Protein AF-A0A967H108-F1 (afdb_monomer_lite)

Radius of gyration: 20.12 Å; chains: 1; bounding box: 36×24×54 Å

Foldseek 3Di:
DVVVCVVVVVVVVVVVVLVVDDPPDDDDDDDPDDDPVVVVVCVVNDDPDDDDDDDDDDDPPPPDDDDDDDDDPVCPPVD

Structure (mmCIF, N/CA/C/O backbone):
data_AF-A0A967H108-F1
#
_entry.id   AF-A0A967H108-F1
#
loop_
_atom_site.group_PDB
_atom_site.id
_atom_site.type_symbol
_atom_site.label_atom_id
_atom_site.label_alt_id
_atom_site.label_comp_id
_atom_site.label_asym_id
_atom_site.label_entity_id
_atom_site.label_seq_id
_atom_site.pdbx_PDB_ins_code
_atom_site.Cartn_x
_atom_site.Cartn_y
_atom_site.Cartn_z
_atom_site.occupancy
_atom_site.B_iso_or_equiv
_atom_site.auth_seq_id
_atom_site.auth_comp_id
_atom_site.auth_asym_id
_atom_site.auth_atom_id
_atom_site.pdbx_PDB_model_num
ATOM 1 N N . GLU A 1 1 ? -1.867 4.408 -3.565 1.00 81.81 1 GLU A N 1
ATOM 2 C CA . GLU A 1 1 ? -0.692 3.540 -3.756 1.00 81.81 1 GLU A CA 1
ATOM 3 C C . GLU A 1 1 ? 0.108 3.523 -2.465 1.00 81.81 1 GLU A C 1
ATOM 5 O O . GLU A 1 1 ? 0.903 4.425 -2.216 1.00 81.81 1 GLU A O 1
ATOM 10 N N . VAL A 1 2 ? -0.211 2.583 -1.572 1.00 87.56 2 VAL A N 1
ATOM 11 C CA . VAL A 1 2 ? 0.495 2.456 -0.285 1.00 87.56 2 VAL A CA 1
ATOM 12 C C . VAL A 1 2 ? 1.929 1.958 -0.487 1.00 87.56 2 VAL A C 1
ATOM 14 O O . VAL A 1 2 ? 2.843 2.415 0.192 1.00 87.56 2 VAL A O 1
ATOM 17 N N . ASP A 1 3 ? 2.130 1.080 -1.460 1.00 87.00 3 ASP A N 1
ATOM 18 C CA . ASP A 1 3 ? 3.433 0.657 -1.974 1.00 87.00 3 ASP A CA 1
ATOM 19 C C . ASP A 1 3 ? 4.305 1.820 -2.422 1.00 87.00 3 ASP A C 1
ATOM 21 O O . ASP A 1 3 ? 5.425 1.974 -1.944 1.00 87.00 3 ASP A O 1
ATOM 25 N N . ARG A 1 4 ? 3.761 2.735 -3.218 1.00 88.75 4 ARG A N 1
ATOM 26 C CA . ARG A 1 4 ? 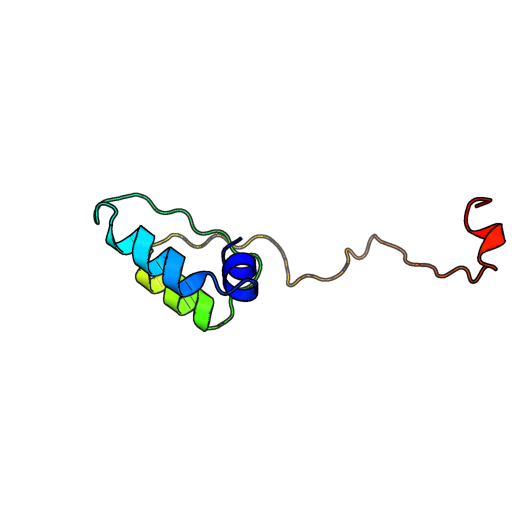4.511 3.932 -3.598 1.00 88.75 4 ARG A CA 1
ATOM 27 C C . ARG A 1 4 ? 4.826 4.838 -2.406 1.00 88.75 4 ARG A C 1
ATOM 29 O O . ARG A 1 4 ? 5.895 5.438 -2.348 1.00 88.75 4 ARG A O 1
ATOM 36 N N . MET A 1 5 ? 3.914 4.950 -1.437 1.00 89.88 5 MET A N 1
ATOM 37 C CA . MET A 1 5 ? 4.183 5.697 -0.200 1.00 89.88 5 MET A CA 1
ATOM 38 C C . MET A 1 5 ? 5.316 5.062 0.616 1.00 89.88 5 MET A C 1
ATOM 40 O O . MET A 1 5 ? 6.080 5.794 1.245 1.00 89.88 5 MET A O 1
ATOM 44 N N . LEU A 1 6 ? 5.443 3.731 0.600 1.00 86.56 6 LEU A N 1
ATOM 45 C CA . LEU A 1 6 ? 6.574 3.021 1.196 1.00 86.56 6 LEU A CA 1
ATOM 46 C C . LEU A 1 6 ? 7.879 3.358 0.464 1.00 86.56 6 LEU A C 1
ATOM 48 O O . LEU A 1 6 ? 8.836 3.751 1.129 1.00 86.56 6 LEU A O 1
ATOM 52 N N . ASP A 1 7 ? 7.897 3.285 -0.869 1.00 86.75 7 ASP A N 1
ATOM 53 C CA . ASP A 1 7 ? 9.083 3.594 -1.684 1.00 86.75 7 ASP A CA 1
ATOM 54 C C . ASP A 1 7 ? 9.570 5.038 -1.485 1.00 86.75 7 A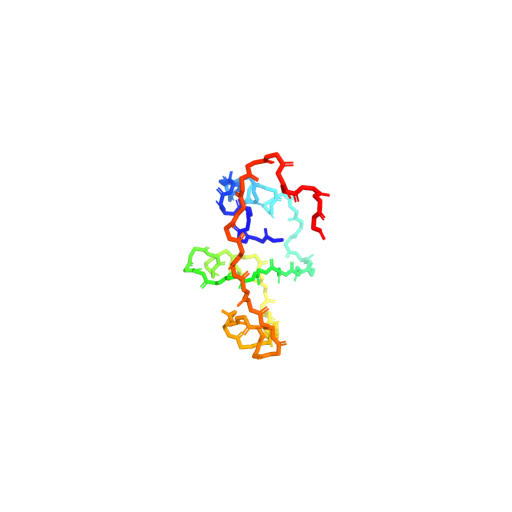SP A C 1
ATOM 56 O O . ASP A 1 7 ? 10.767 5.317 -1.485 1.00 86.75 7 ASP A O 1
ATOM 60 N N . MET A 1 8 ? 8.635 5.967 -1.263 1.00 90.81 8 MET A N 1
ATOM 61 C CA . MET A 1 8 ? 8.926 7.373 -0.967 1.00 90.81 8 MET A CA 1
ATOM 62 C C . MET A 1 8 ? 9.284 7.634 0.507 1.00 90.81 8 MET A C 1
ATOM 64 O O . MET A 1 8 ? 9.627 8.761 0.859 1.00 90.81 8 MET A O 1
ATOM 68 N N . GLY A 1 9 ? 9.194 6.626 1.380 1.00 89.88 9 GLY A N 1
ATOM 69 C CA . GLY A 1 9 ? 9.518 6.748 2.803 1.00 89.88 9 GLY A CA 1
ATOM 70 C C . GLY A 1 9 ? 8.439 7.419 3.663 1.00 89.88 9 GLY A C 1
ATOM 71 O O . GLY A 1 9 ? 8.718 7.795 4.799 1.00 89.88 9 GLY A O 1
ATOM 72 N N . PHE A 1 10 ? 7.200 7.544 3.181 1.00 91.69 10 PHE A N 1
ATOM 73 C CA . PHE A 1 10 ? 6.114 8.255 3.874 1.00 91.69 10 PHE A CA 1
ATOM 74 C C . PHE A 1 10 ? 5.419 7.465 4.992 1.00 91.69 10 PHE A C 1
ATOM 76 O O . PHE A 1 10 ? 4.508 7.987 5.639 1.00 91.69 10 PHE A O 1
ATOM 83 N N . LEU A 1 11 ? 5.820 6.221 5.269 1.00 87.44 11 LEU A N 1
ATOM 84 C CA . LEU A 1 11 ? 5.193 5.412 6.322 1.00 87.44 11 LEU A CA 1
ATOM 85 C C . LEU A 1 11 ? 5.103 6.103 7.700 1.00 87.44 11 LEU A C 1
ATOM 87 O O . LEU A 1 11 ? 4.046 5.994 8.331 1.00 87.44 11 LEU A O 1
ATOM 91 N N . PRO A 1 12 ? 6.139 6.809 8.198 1.00 90.81 12 PRO A N 1
ATOM 92 C CA . PRO A 1 12 ? 6.046 7.520 9.472 1.00 90.81 12 PRO A CA 1
ATOM 93 C C . PRO A 1 12 ? 4.958 8.603 9.463 1.00 90.81 12 PRO A C 1
ATOM 95 O O . PRO A 1 12 ? 4.189 8.718 10.421 1.00 90.81 12 PRO A O 1
ATOM 98 N N . ASP A 1 13 ? 4.841 9.348 8.363 1.00 93.56 13 ASP A N 1
ATOM 99 C CA . ASP A 1 13 ? 3.840 10.405 8.208 1.00 93.56 13 ASP A CA 1
ATOM 100 C C . ASP A 1 13 ? 2.425 9.845 8.109 1.00 93.56 13 ASP A C 1
ATOM 102 O O . ASP A 1 13 ? 1.515 10.342 8.778 1.00 93.56 13 ASP A O 1
ATOM 106 N N . VAL A 1 14 ? 2.240 8.760 7.353 1.00 90.19 14 VAL A N 1
ATOM 107 C CA . VAL A 1 14 ? 0.954 8.054 7.269 1.00 90.19 14 VAL A CA 1
ATOM 108 C C . VAL A 1 14 ? 0.512 7.598 8.658 1.00 90.19 14 VAL A C 1
ATOM 110 O O . VAL A 1 14 ? -0.625 7.853 9.058 1.00 90.19 14 VAL A O 1
ATOM 113 N N . ARG A 1 15 ? 1.414 6.995 9.444 1.00 89.31 15 ARG A N 1
ATOM 114 C CA . ARG A 1 15 ? 1.111 6.585 10.825 1.00 89.31 15 ARG A CA 1
ATOM 115 C C . ARG A 1 15 ? 0.709 7.770 11.696 1.00 89.31 15 ARG A C 1
ATOM 117 O O . ARG A 1 15 ? -0.255 7.669 12.456 1.00 89.31 15 ARG A O 1
ATOM 124 N N . ARG A 1 16 ? 1.413 8.898 11.583 1.00 93.62 16 ARG A N 1
ATOM 125 C CA . ARG A 1 16 ? 1.089 10.121 12.328 1.00 93.62 16 ARG A CA 1
ATOM 126 C C . ARG A 1 16 ? -0.311 10.634 11.987 1.00 93.62 16 ARG A C 1
ATOM 128 O O . ARG A 1 16 ? -1.067 10.937 12.903 1.00 93.62 16 ARG A O 1
ATOM 135 N N . ILE A 1 17 ? -0.666 10.693 10.704 1.00 92.94 17 ILE A N 1
ATOM 136 C CA . ILE A 1 17 ? -1.981 11.166 10.241 1.00 92.94 17 ILE A CA 1
ATOM 137 C C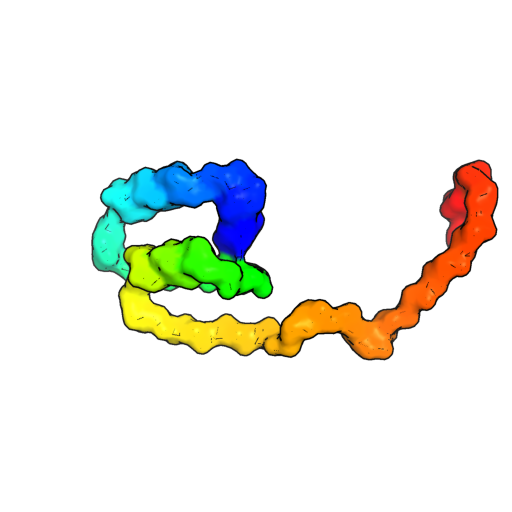 . ILE A 1 17 ? -3.094 10.216 10.699 1.00 92.94 17 ILE A C 1
ATOM 139 O O . ILE A 1 17 ? -4.089 10.654 11.272 1.00 92.94 17 ILE A O 1
ATOM 143 N N . VAL A 1 18 ? -2.911 8.907 10.516 1.00 90.94 18 VAL A N 1
ATOM 144 C CA . VAL A 1 18 ? -3.910 7.893 10.890 1.00 90.94 18 VAL A CA 1
ATOM 145 C C . VAL A 1 18 ? -4.185 7.878 12.402 1.00 90.94 18 VAL A C 1
ATOM 147 O O . VAL A 1 18 ? -5.306 7.601 12.828 1.00 90.94 18 VAL A O 1
ATOM 150 N N . ASN A 1 19 ? -3.193 8.224 13.225 1.00 92.12 19 ASN A N 1
ATOM 151 C CA . ASN A 1 19 ? -3.370 8.361 14.673 1.00 92.12 19 ASN A CA 1
ATOM 152 C C . ASN A 1 19 ? -4.182 9.596 15.091 1.00 92.12 19 ASN A C 1
ATOM 154 O O . ASN A 1 19 ? -4.669 9.640 16.218 1.00 92.12 19 ASN A O 1
ATOM 158 N N . GLN A 1 20 ? -4.321 10.594 14.217 1.00 95.62 20 GLN A N 1
ATOM 159 C CA . GLN A 1 20 ? -5.049 11.835 14.506 1.00 95.62 20 GLN A CA 1
ATOM 160 C C . GLN A 1 20 ? -6.516 11.791 14.062 1.00 95.62 20 GLN A C 1
ATOM 162 O O . GLN A 1 20 ? -7.295 12.663 14.437 1.00 95.62 20 GLN A O 1
ATOM 167 N N . ILE A 1 21 ? -6.909 10.785 13.280 1.00 93.00 21 ILE A N 1
ATOM 168 C CA . ILE A 1 21 ? -8.284 10.631 12.794 1.00 93.00 21 ILE A CA 1
ATOM 169 C C . ILE A 1 21 ? -9.109 9.701 13.706 1.00 93.00 21 ILE A C 1
ATOM 171 O O . ILE A 1 21 ? -8.546 8.832 14.382 1.00 93.00 21 ILE A O 1
ATOM 175 N N . PRO A 1 22 ? -10.452 9.827 13.724 1.00 94.06 22 PRO A N 1
ATOM 176 C CA . PRO A 1 22 ? -11.322 8.988 14.547 1.00 94.06 22 PRO A CA 1
ATOM 177 C C . PRO A 1 22 ? -11.099 7.491 14.319 1.00 94.06 22 PRO A C 1
ATOM 179 O O . PRO A 1 22 ? -10.928 7.037 13.187 1.00 94.06 22 PRO A O 1
ATOM 182 N N . ARG A 1 23 ? -11.135 6.705 15.402 1.00 88.38 23 ARG A N 1
ATOM 183 C CA . ARG A 1 23 ? -10.952 5.242 15.338 1.00 88.38 23 ARG A CA 1
ATOM 184 C C . ARG A 1 23 ? -12.087 4.532 14.608 1.00 88.38 23 ARG A C 1
ATOM 186 O O . ARG A 1 23 ? -11.850 3.524 13.953 1.00 88.38 23 ARG A O 1
ATOM 193 N N . GLN A 1 24 ? -13.308 5.041 14.734 1.00 92.44 24 GLN A N 1
ATOM 194 C CA . GLN A 1 24 ? -14.466 4.493 14.044 1.00 92.44 24 GLN A CA 1
ATOM 195 C C . GLN A 1 24 ? -14.609 5.179 12.690 1.00 92.44 24 GLN A C 1
ATOM 197 O O . GLN A 1 24 ? -15.047 6.323 12.603 1.00 92.44 24 GLN A O 1
ATOM 202 N N . ARG A 1 25 ? -14.175 4.476 11.647 1.00 92.62 25 ARG A N 1
ATOM 203 C CA . ARG A 1 25 ? -14.159 4.951 10.265 1.00 92.62 25 ARG A CA 1
ATOM 204 C C . ARG A 1 25 ? -14.165 3.765 9.309 1.00 92.62 25 ARG A C 1
ATOM 206 O O . ARG A 1 25 ? -13.767 2.664 9.687 1.00 92.62 25 ARG A O 1
ATOM 213 N N . GLN A 1 26 ? -14.559 4.019 8.071 1.00 94.56 26 GLN A N 1
ATOM 214 C CA . GLN A 1 26 ? -14.278 3.125 6.958 1.00 94.56 26 GLN A CA 1
ATOM 215 C C . GLN A 1 26 ? -12.913 3.494 6.372 1.00 94.56 26 GLN A C 1
ATOM 217 O O . GLN A 1 26 ? -12.653 4.665 6.099 1.00 94.56 26 GLN A O 1
ATOM 222 N N . THR A 1 27 ? -12.051 2.501 6.176 1.00 94.62 27 THR A N 1
ATOM 223 C CA . THR A 1 27 ? -10.751 2.679 5.523 1.00 94.62 27 THR A CA 1
ATOM 224 C C . THR A 1 27 ? -10.738 1.842 4.251 1.00 94.62 27 THR A C 1
ATOM 226 O O . THR A 1 27 ? -11.073 0.662 4.292 1.00 94.62 27 THR A O 1
ATOM 229 N N . LEU A 1 28 ? -10.318 2.444 3.140 1.00 94.88 28 LEU A N 1
ATOM 230 C CA . LEU A 1 28 ? -9.999 1.735 1.903 1.00 94.88 28 LEU A CA 1
ATOM 231 C C . LEU A 1 28 ? -8.480 1.709 1.733 1.00 94.88 28 LEU A C 1
ATOM 233 O O . LEU A 1 28 ? -7.817 2.730 1.926 1.00 94.88 28 LEU A O 1
ATOM 237 N N . PHE A 1 29 ? -7.939 0.549 1.382 1.00 94.19 29 PHE A N 1
ATOM 238 C CA . PHE A 1 29 ? -6.506 0.331 1.233 1.00 94.19 29 PHE A CA 1
ATOM 239 C C . PHE A 1 29 ? -6.221 -0.187 -0.171 1.00 94.19 29 PHE A C 1
ATOM 241 O O . PHE A 1 29 ? -6.783 -1.197 -0.580 1.00 94.19 29 PHE A O 1
ATOM 248 N N . PHE A 1 30 ? -5.362 0.519 -0.907 1.00 93.25 30 PHE A N 1
ATOM 249 C CA . PHE A 1 30 ? -5.029 0.192 -2.292 1.00 93.25 30 PHE A CA 1
ATOM 250 C C . PHE A 1 30 ? -3.514 0.087 -2.458 1.00 93.25 30 PHE A C 1
ATOM 252 O O . PHE A 1 30 ? -2.788 1.074 -2.263 1.00 93.25 30 PHE A O 1
ATOM 259 N N . SER A 1 31 ? -3.059 -1.101 -2.845 1.00 90.50 31 SER A N 1
ATOM 260 C CA . SER A 1 31 ? -1.658 -1.422 -3.107 1.00 90.50 31 SER A CA 1
ATOM 261 C C . SER A 1 31 ? -1.575 -2.387 -4.287 1.00 90.50 31 SER A C 1
ATOM 263 O O . SER A 1 31 ? -2.416 -3.276 -4.390 1.00 90.50 31 SER A O 1
ATOM 265 N N . ALA A 1 32 ? -0.589 -2.214 -5.169 1.00 89.12 32 ALA A N 1
ATOM 266 C CA . ALA A 1 32 ? -0.324 -3.159 -6.255 1.00 89.12 32 ALA A CA 1
ATOM 267 C C . ALA A 1 32 ? 0.597 -4.303 -5.801 1.00 89.12 32 ALA A C 1
ATOM 269 O O . ALA A 1 32 ? 0.606 -5.378 -6.397 1.00 89.12 32 ALA A O 1
ATOM 270 N N . THR A 1 33 ? 1.369 -4.086 -4.732 1.00 85.44 33 THR A N 1
ATOM 271 C CA . THR A 1 33 ? 2.236 -5.098 -4.114 1.00 85.44 33 THR A CA 1
ATOM 272 C C . THR A 1 33 ? 1.949 -5.250 -2.623 1.00 85.44 33 THR A C 1
ATOM 274 O O . THR A 1 33 ? 1.519 -4.301 -1.966 1.00 85.44 33 THR A O 1
ATOM 277 N N . MET A 1 34 ? 2.214 -6.440 -2.075 1.00 88.88 34 MET A N 1
ATOM 278 C CA . MET A 1 34 ? 2.018 -6.751 -0.652 1.00 88.88 34 MET A CA 1
ATOM 279 C C . MET A 1 34 ? 3.257 -7.382 0.011 1.00 88.88 34 MET A C 1
ATOM 281 O O . MET A 1 34 ? 3.232 -8.542 0.419 1.00 88.88 34 MET A O 1
ATOM 285 N N . PRO A 1 35 ? 4.380 -6.648 0.143 1.00 88.44 35 PRO A N 1
ATOM 286 C CA . PRO A 1 35 ? 5.478 -7.064 1.006 1.00 88.44 35 PRO A CA 1
ATOM 287 C C . PRO A 1 35 ? 5.066 -7.005 2.495 1.00 88.44 35 PRO A C 1
ATOM 289 O O . PRO A 1 35 ? 4.143 -6.265 2.858 1.00 88.44 35 PRO A O 1
ATOM 292 N N . PRO A 1 36 ? 5.788 -7.699 3.401 1.00 90.50 36 PRO A N 1
ATOM 293 C CA . PRO A 1 36 ? 5.411 -7.815 4.818 1.00 90.50 36 PRO A CA 1
ATOM 294 C C . PRO A 1 36 ? 5.178 -6.482 5.546 1.00 90.50 36 PRO A C 1
ATOM 296 O O . PRO A 1 36 ? 4.352 -6.390 6.450 1.00 90.50 36 PRO A O 1
ATOM 299 N N . GLN A 1 37 ? 5.890 -5.426 5.147 1.00 87.75 37 GLN A N 1
ATOM 300 C CA . GLN A 1 37 ? 5.764 -4.088 5.734 1.00 87.75 37 GLN A CA 1
ATOM 301 C C . GLN A 1 37 ? 4.412 -3.431 5.418 1.00 87.75 37 GLN A C 1
ATOM 303 O O . GLN A 1 37 ? 3.846 -2.756 6.278 1.00 87.75 37 GLN A O 1
ATOM 308 N N . ILE A 1 38 ? 3.891 -3.639 4.204 1.00 89.94 38 ILE A N 1
ATOM 309 C CA . ILE A 1 38 ? 2.579 -3.130 3.783 1.00 89.94 38 ILE A CA 1
ATOM 310 C C . ILE A 1 38 ? 1.478 -3.963 4.431 1.00 89.94 38 ILE A C 1
ATOM 312 O O . ILE A 1 38 ? 0.506 -3.384 4.910 1.00 89.94 38 ILE A O 1
ATOM 316 N N . GLN A 1 39 ? 1.664 -5.285 4.539 1.00 91.38 39 GLN A N 1
ATOM 317 C CA . GLN A 1 39 ? 0.723 -6.161 5.244 1.00 91.38 39 GLN A CA 1
ATOM 318 C C . GLN A 1 39 ? 0.553 -5.713 6.698 1.00 91.38 39 GLN A C 1
ATOM 320 O O . GLN A 1 39 ? -0.558 -5.439 7.138 1.00 91.38 39 GLN A O 1
ATOM 325 N N . GLY A 1 40 ? 1.663 -5.496 7.411 1.00 91.50 40 GLY A N 1
ATOM 326 C CA . GLY A 1 40 ? 1.613 -5.004 8.788 1.00 91.50 40 GLY A CA 1
ATOM 327 C C . GLY A 1 40 ? 1.011 -3.599 8.930 1.00 91.50 40 GLY A C 1
ATOM 328 O O . GLY A 1 40 ? 0.532 -3.241 10.006 1.00 91.50 40 GLY A O 1
ATOM 329 N N . LEU A 1 41 ? 1.022 -2.777 7.873 1.00 90.81 41 LEU A N 1
ATOM 330 C CA . LEU A 1 41 ? 0.282 -1.515 7.867 1.00 90.81 41 LEU A 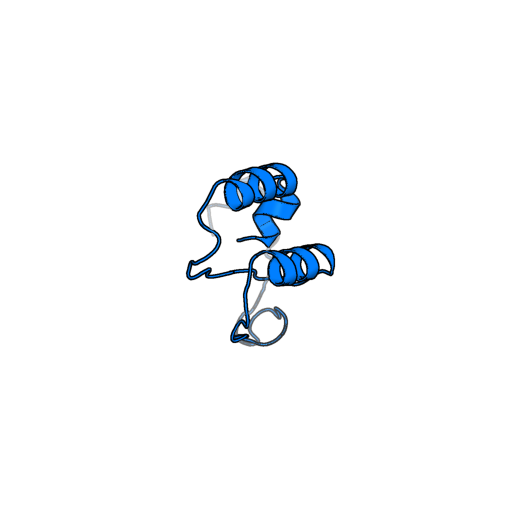CA 1
ATOM 331 C C . LEU A 1 41 ? -1.216 -1.753 7.654 1.00 90.81 41 LEU A C 1
ATOM 333 O O . LEU A 1 41 ? -2.016 -1.155 8.368 1.00 90.81 41 LEU A O 1
ATOM 337 N N . ALA A 1 42 ? -1.592 -2.610 6.706 1.00 92.88 42 ALA A N 1
ATOM 338 C CA . ALA A 1 42 ? -2.982 -2.963 6.441 1.00 92.88 42 ALA A CA 1
ATOM 339 C C . ALA A 1 42 ? -3.653 -3.518 7.706 1.00 92.88 42 ALA A C 1
ATOM 341 O O . ALA A 1 42 ? -4.667 -2.969 8.135 1.00 92.88 42 ALA A O 1
ATOM 342 N N . ASP A 1 43 ? -3.018 -4.482 8.377 1.00 92.44 43 ASP A N 1
ATOM 343 C CA . ASP A 1 43 ? -3.505 -5.087 9.625 1.00 92.44 43 ASP A CA 1
ATOM 344 C C . ASP A 1 43 ? -3.688 -4.057 10.756 1.00 92.44 43 ASP A C 1
ATOM 346 O O . ASP A 1 43 ? -4.514 -4.228 11.652 1.00 92.44 43 ASP A O 1
ATOM 350 N N . TRP A 1 44 ? -2.915 -2.967 10.728 1.00 91.19 44 TRP A N 1
ATOM 351 C CA . TRP A 1 44 ? -2.978 -1.903 11.727 1.00 91.19 44 TRP A CA 1
ATOM 352 C C . TRP A 1 44 ? -4.050 -0.843 11.425 1.00 91.19 44 TRP A C 1
ATOM 354 O O . TRP A 1 44 ? -4.680 -0.325 12.349 1.00 91.19 44 TRP A O 1
ATOM 364 N N . VAL A 1 45 ? -4.243 -0.470 10.153 1.00 91.62 45 VAL A N 1
ATOM 365 C CA . VAL A 1 45 ? -5.192 0.597 9.764 1.00 91.62 45 VAL A CA 1
ATOM 366 C C . VAL A 1 45 ? -6.608 0.057 9.546 1.00 91.62 45 VAL A C 1
ATOM 368 O O . VAL A 1 45 ? -7.582 0.795 9.742 1.00 91.62 45 VAL A O 1
ATOM 371 N N . LEU A 1 46 ? -6.727 -1.193 9.102 1.00 93.69 46 LEU A N 1
ATOM 372 C CA . LEU A 1 46 ? -7.990 -1.827 8.746 1.00 93.69 46 LEU A CA 1
ATOM 373 C C . LEU A 1 46 ? -8.616 -2.541 9.946 1.00 93.69 46 LEU A C 1
ATOM 375 O O . LEU A 1 46 ? -7.941 -2.967 10.877 1.00 93.69 46 LEU A O 1
ATOM 379 N N . LYS A 1 47 ? -9.941 -2.669 9.914 1.00 93.38 47 LYS A N 1
ATOM 380 C CA . LYS A 1 47 ? -10.714 -3.431 10.893 1.00 93.38 47 LYS A CA 1
ATOM 381 C C . LYS A 1 47 ? -11.630 -4.371 10.127 1.00 93.38 47 LYS A C 1
ATOM 383 O O . LYS A 1 47 ? -12.518 -3.877 9.442 1.00 93.38 47 LYS A O 1
ATOM 388 N N . ASP A 1 48 ? -11.396 -5.673 10.275 1.00 93.31 48 ASP A N 1
ATOM 389 C CA . ASP A 1 48 ? -12.143 -6.741 9.595 1.00 93.31 48 ASP A CA 1
ATOM 390 C C . ASP A 1 48 ? -12.326 -6.475 8.082 1.00 93.31 48 ASP A C 1
ATOM 392 O O . ASP A 1 48 ? -13.449 -6.290 7.606 1.00 93.31 48 ASP A O 1
ATOM 396 N N . PRO A 1 49 ? -11.221 -6.306 7.324 1.00 94.62 49 PRO A N 1
ATOM 397 C CA . PRO A 1 49 ? -11.309 -5.935 5.920 1.00 94.62 49 PRO A CA 1
ATOM 398 C C . PRO A 1 49 ? -11.775 -7.100 5.048 1.00 94.62 49 PRO A C 1
ATOM 400 O O . PRO A 1 49 ? -11.385 -8.247 5.245 1.00 94.62 49 PRO A O 1
ATOM 403 N N . VAL A 1 50 ? -12.533 -6.769 4.006 1.00 95.31 50 VAL A N 1
ATOM 404 C CA . VAL A 1 50 ? -12.729 -7.665 2.864 1.00 95.31 50 VAL A CA 1
ATOM 405 C C . VAL A 1 50 ? -11.573 -7.450 1.895 1.00 95.31 50 VAL A C 1
ATOM 407 O O . VAL A 1 50 ? -11.335 -6.324 1.454 1.00 95.31 50 VAL A O 1
ATOM 410 N N . GLU A 1 51 ? -10.867 -8.524 1.563 1.00 92.88 51 GLU A N 1
ATOM 411 C CA . GLU A 1 51 ? -9.781 -8.503 0.590 1.00 92.88 51 GLU A CA 1
ATOM 412 C C . GLU A 1 51 ? -10.322 -8.760 -0.821 1.00 92.88 51 GLU A C 1
ATOM 414 O O . GLU A 1 51 ? -11.113 -9.678 -1.045 1.00 92.88 51 GLU A O 1
ATOM 419 N N . VAL A 1 52 ? -9.917 -7.918 -1.773 1.00 91.31 52 VAL A N 1
ATOM 420 C CA . VAL A 1 52 ? -10.272 -8.049 -3.189 1.00 91.31 52 VAL A CA 1
ATOM 421 C C . VAL A 1 52 ? -8.991 -7.944 -4.002 1.00 91.31 52 VAL A C 1
ATOM 423 O O . VAL A 1 52 ? -8.423 -6.862 -4.140 1.00 91.31 52 VAL A O 1
ATOM 426 N N . GLU A 1 53 ? -8.551 -9.071 -4.548 1.00 87.56 53 GLU A N 1
ATOM 427 C CA . GLU A 1 53 ? -7.399 -9.152 -5.441 1.00 87.56 53 GLU A CA 1
ATOM 428 C C . GLU A 1 53 ? -7.886 -9.277 -6.891 1.00 87.56 53 GLU A C 1
ATOM 430 O O . GLU A 1 53 ? -8.769 -10.081 -7.199 1.00 87.56 53 GLU A O 1
ATOM 435 N N . ILE A 1 54 ? -7.335 -8.455 -7.788 1.00 83.06 54 ILE A N 1
ATOM 436 C CA . ILE A 1 54 ? -7.679 -8.458 -9.214 1.00 83.06 54 ILE A CA 1
ATOM 437 C C . ILE A 1 54 ? -6.409 -8.726 -10.020 1.00 83.06 54 ILE A C 1
ATOM 439 O O . ILE A 1 54 ? -5.479 -7.923 -10.006 1.00 83.06 54 ILE A O 1
ATOM 443 N N . GLY A 1 55 ? -6.418 -9.821 -10.783 1.00 71.44 55 GLY A N 1
ATOM 444 C CA . GLY A 1 55 ? -5.356 -10.184 -11.723 1.00 71.44 55 GLY A CA 1
ATOM 445 C C . GLY A 1 55 ? -4.453 -11.325 -11.245 1.00 71.44 55 GLY A C 1
ATOM 446 O O . GLY A 1 55 ? -4.533 -11.781 -10.111 1.00 71.44 55 GLY A O 1
ATOM 447 N N . GLN A 1 56 ? -3.600 -11.811 -12.147 1.00 59.19 56 GLN A N 1
ATOM 448 C CA . GLN A 1 56 ? -2.457 -12.666 -11.815 1.00 59.19 56 GLN A CA 1
ATOM 449 C C . GLN A 1 56 ? -1.203 -11.788 -11.717 1.00 59.19 56 GLN A C 1
ATOM 451 O O . GLN A 1 56 ? -1.139 -10.751 -12.381 1.00 59.19 56 GLN A O 1
ATOM 456 N N . ARG A 1 57 ? -0.217 -12.195 -10.895 1.00 58.94 57 ARG A N 1
ATOM 457 C CA . ARG A 1 57 ? 1.097 -11.531 -10.750 1.00 58.94 57 ARG A CA 1
ATOM 458 C C . ARG A 1 57 ? 1.561 -10.971 -12.089 1.00 58.94 57 ARG A C 1
ATOM 460 O O . ARG A 1 57 ? 1.744 -11.748 -13.017 1.00 58.94 57 ARG A O 1
ATOM 467 N N . ILE A 1 58 ? 1.740 -9.650 -12.129 1.00 55.66 58 ILE A N 1
ATOM 468 C CA . ILE A 1 58 ? 2.114 -8.820 -13.281 1.00 55.66 58 ILE A CA 1
ATOM 469 C C . ILE A 1 58 ? 3.017 -9.600 -14.246 1.00 55.66 58 ILE A C 1
ATOM 471 O O . ILE A 1 58 ? 4.234 -9.670 -14.078 1.00 55.66 58 ILE A O 1
ATOM 475 N N . GLN A 1 59 ? 2.400 -10.202 -15.252 1.00 57.12 59 GLN A N 1
ATOM 476 C CA . GLN A 1 59 ? 3.061 -10.695 -16.444 1.00 57.12 59 GLN A CA 1
ATOM 477 C C . GLN A 1 59 ? 2.630 -9.733 -17.547 1.00 57.12 59 GLN A C 1
ATOM 479 O O . GLN A 1 59 ? 1.479 -9.283 -17.558 1.00 57.12 59 GLN A O 1
ATOM 484 N N . ALA A 1 60 ? 3.558 -9.336 -18.422 1.00 64.81 60 ALA A N 1
ATOM 485 C CA . ALA A 1 60 ? 3.168 -8.603 -19.621 1.00 64.81 60 ALA A CA 1
ATOM 486 C C . ALA A 1 60 ? 2.049 -9.399 -20.299 1.00 64.81 60 ALA A C 1
ATOM 488 O O . ALA A 1 60 ? 2.155 -10.621 -20.386 1.00 64.81 60 ALA A O 1
ATOM 489 N N . ALA A 1 61 ? 0.964 -8.731 -20.695 1.00 71.38 61 AL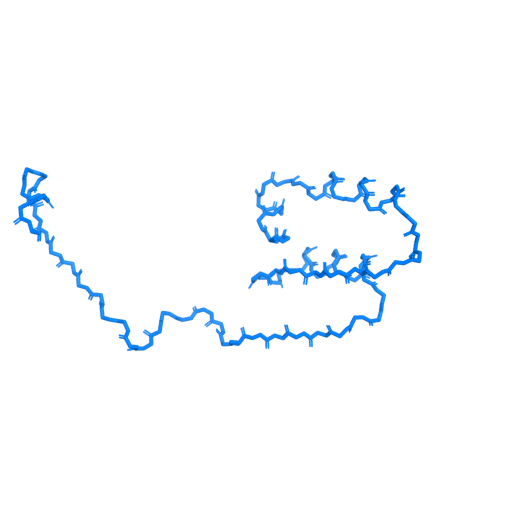A A N 1
ATOM 490 C CA . ALA A 1 61 ? -0.153 -9.430 -21.310 1.00 71.38 61 ALA A CA 1
ATOM 491 C C . ALA A 1 61 ? 0.365 -10.244 -22.504 1.00 71.38 61 ALA A C 1
ATOM 493 O O . ALA A 1 61 ? 1.093 -9.699 -23.334 1.00 71.38 61 ALA A O 1
ATOM 494 N N . ASP A 1 62 ? -0.035 -11.514 -22.607 1.00 73.06 62 ASP A N 1
ATOM 495 C CA . ASP A 1 62 ? 0.397 -12.415 -23.691 1.00 73.06 62 ASP A CA 1
ATOM 496 C C . ASP A 1 62 ? 0.084 -11.850 -25.090 1.00 73.06 62 ASP A C 1
ATOM 498 O O . ASP A 1 62 ? 0.656 -12.262 -26.095 1.00 73.06 62 ASP A O 1
ATOM 502 N N . THR A 1 63 ? -0.828 -10.877 -25.161 1.00 81.81 63 THR A N 1
ATOM 503 C CA . THR A 1 63 ? -1.235 -10.165 -26.374 1.00 81.81 63 THR A CA 1
ATOM 504 C C . THR A 1 63 ? -0.294 -9.028 -26.786 1.00 81.81 63 THR A C 1
ATOM 506 O O . THR A 1 63 ? -0.550 -8.376 -27.798 1.00 81.81 63 THR A O 1
ATOM 509 N N . VAL A 1 64 ? 0.747 -8.719 -26.007 1.00 83.75 64 VAL A N 1
ATOM 510 C CA . VAL A 1 64 ? 1.682 -7.622 -26.291 1.00 83.75 64 VAL A CA 1
ATOM 511 C C . VAL A 1 64 ? 2.964 -8.176 -26.905 1.00 83.75 64 VAL A C 1
ATOM 513 O O . VAL A 1 64 ? 3.721 -8.901 -26.264 1.00 83.75 64 VAL A O 1
ATOM 516 N N . TYR A 1 65 ? 3.239 -7.777 -28.146 1.00 85.44 65 TYR A N 1
ATOM 517 C CA . TYR A 1 65 ? 4.488 -8.088 -28.833 1.00 85.44 65 TYR A CA 1
ATOM 518 C C . TYR A 1 65 ? 5.493 -6.951 -28.636 1.00 85.44 65 TYR A C 1
ATOM 520 O O . TYR A 1 65 ? 5.219 -5.802 -28.983 1.00 85.44 65 TYR A O 1
ATOM 528 N N . HIS A 1 66 ? 6.671 -7.272 -28.105 1.00 84.75 66 HIS A N 1
ATOM 529 C CA . HIS A 1 66 ? 7.790 -6.338 -27.996 1.00 84.75 66 HIS A CA 1
ATOM 530 C C . HIS A 1 66 ? 8.802 -6.592 -29.117 1.00 84.75 66 HIS A C 1
ATOM 532 O O . HIS A 1 66 ? 9.191 -7.733 -29.361 1.00 84.75 66 HIS A O 1
ATOM 538 N N . ALA A 1 67 ? 9.264 -5.525 -29.765 1.00 89.00 67 ALA A N 1
ATOM 539 C CA . ALA A 1 67 ? 10.340 -5.567 -30.748 1.00 89.00 67 ALA A CA 1
ATOM 540 C C . ALA A 1 67 ? 11.327 -4.424 -30.480 1.00 89.00 67 ALA A C 1
ATOM 542 O O . ALA A 1 67 ? 10.932 -3.341 -30.051 1.00 89.00 67 ALA A O 1
ATOM 543 N N . PHE A 1 68 ? 12.609 -4.670 -30.742 1.00 89.62 68 PHE A N 1
ATOM 544 C CA . PHE A 1 68 ? 13.665 -3.666 -30.650 1.00 89.62 68 PHE A CA 1
ATOM 545 C C . PHE A 1 68 ? 14.183 -3.355 -32.051 1.00 89.62 68 PHE A C 1
ATOM 547 O O . PHE A 1 68 ? 14.602 -4.263 -32.768 1.00 89.62 68 PHE A O 1
ATOM 554 N N . TYR A 1 69 ? 14.194 -2.074 -32.413 1.00 88.69 69 TYR A N 1
ATOM 555 C CA . TYR A 1 69 ? 14.765 -1.588 -33.665 1.00 88.69 69 TYR A CA 1
ATOM 556 C C . TYR A 1 69 ? 15.941 -0.662 -33.343 1.00 88.69 69 TYR A C 1
ATOM 558 O O . TYR A 1 69 ? 15.721 0.453 -32.866 1.00 88.69 69 TYR A O 1
ATOM 566 N N . PRO A 1 70 ? 17.194 -1.115 -33.526 1.00 88.12 70 PRO A N 1
ATOM 567 C CA . PRO A 1 70 ? 18.350 -0.261 -33.317 1.00 88.12 70 PRO A CA 1
ATOM 568 C C . PRO A 1 70 ? 18.414 0.780 -34.436 1.00 88.12 70 PRO A C 1
ATOM 570 O O . PRO A 1 70 ? 18.484 0.432 -35.612 1.00 88.12 70 PRO A O 1
ATOM 573 N N . VAL A 1 71 ? 18.413 2.054 -34.059 1.00 90.19 71 VAL A N 1
ATOM 574 C CA . VAL A 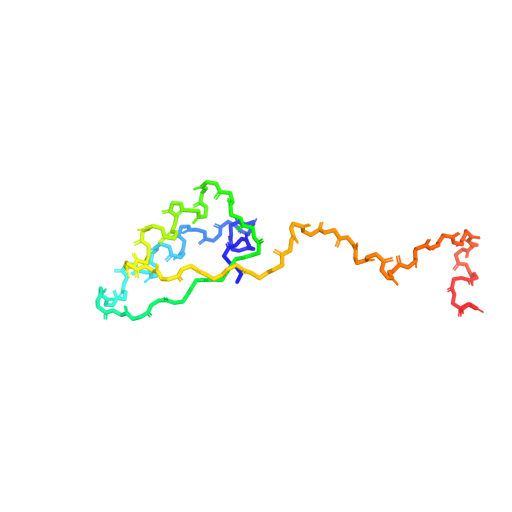1 71 ? 18.553 3.188 -34.979 1.00 90.19 71 VAL A CA 1
ATOM 575 C C . VAL A 1 71 ? 19.602 4.157 -34.458 1.00 90.19 71 VAL A C 1
ATOM 577 O O . VAL A 1 71 ? 19.871 4.200 -33.253 1.00 90.19 71 VAL A O 1
ATOM 580 N N . SER A 1 72 ? 20.208 4.934 -35.358 1.00 88.75 72 SER A N 1
ATOM 581 C CA . SER A 1 72 ? 21.012 6.080 -34.933 1.00 88.75 72 SER A CA 1
ATOM 582 C C . SER A 1 72 ? 20.111 7.119 -34.253 1.00 88.75 72 SER A C 1
ATOM 584 O O . SER A 1 72 ? 18.902 7.165 -34.489 1.00 88.75 72 SER A O 1
ATOM 586 N N . ILE A 1 73 ? 20.680 7.953 -33.378 1.00 86.12 73 ILE A N 1
ATOM 587 C CA . ILE A 1 73 ? 19.885 8.909 -32.591 1.00 86.12 73 ILE A CA 1
ATOM 588 C C . ILE A 1 73 ? 19.110 9.895 -33.473 1.00 86.12 73 ILE A C 1
ATOM 590 O O . ILE A 1 73 ? 17.981 10.253 -33.144 1.00 86.12 73 ILE A O 1
ATOM 594 N N . ASP A 1 74 ? 19.691 10.248 -34.619 1.00 89.69 74 ASP A N 1
ATOM 595 C CA . ASP A 1 74 ? 19.111 11.166 -35.597 1.00 89.69 74 ASP A CA 1
ATOM 596 C C . ASP A 1 74 ? 17.902 10.554 -36.323 1.00 89.69 74 ASP A C 1
ATOM 598 O O . ASP A 1 74 ? 17.004 11.274 -36.742 1.00 89.69 74 ASP A O 1
ATOM 602 N N . GLN A 1 75 ? 17.828 9.222 -36.406 1.00 85.00 75 GLN A N 1
ATOM 603 C CA . GLN A 1 75 ? 16.751 8.482 -37.076 1.00 85.00 75 GLN A CA 1
ATOM 604 C C . GLN A 1 75 ? 15.589 8.117 -36.140 1.00 85.00 75 GLN A C 1
ATOM 606 O O . GLN A 1 75 ? 14.586 7.562 -36.581 1.00 85.00 75 GLN A O 1
ATOM 611 N N . ARG A 1 76 ? 15.690 8.423 -34.837 1.00 81.12 76 ARG A N 1
ATOM 612 C CA . ARG A 1 76 ? 14.691 8.024 -33.828 1.00 81.12 76 ARG A CA 1
ATOM 613 C C . ARG A 1 76 ? 13.292 8.594 -34.083 1.00 81.12 76 ARG A C 1
ATOM 615 O O . ARG A 1 76 ? 12.321 7.979 -33.657 1.00 81.12 76 ARG A O 1
ATOM 622 N N . PHE A 1 77 ? 13.198 9.767 -34.707 1.00 81.50 77 PHE A N 1
ATOM 623 C CA . PHE A 1 77 ? 11.928 10.458 -34.965 1.00 81.50 77 PHE A CA 1
ATOM 624 C C . PHE A 1 77 ? 11.398 10.258 -36.392 1.00 81.50 77 PHE A C 1
ATOM 626 O O . PHE A 1 77 ? 10.328 10.768 -36.709 1.00 81.50 77 PHE A O 1
ATOM 633 N N . GLU A 1 78 ? 12.146 9.564 -37.254 1.00 73.44 78 GLU A N 1
ATOM 634 C CA . GLU A 1 78 ? 11.758 9.300 -38.649 1.00 73.44 78 GLU A CA 1
ATOM 635 C C . GLU A 1 78 ? 10.960 7.989 -38.811 1.00 73.44 78 GLU A C 1
ATOM 637 O O . GLU A 1 78 ? 10.523 7.665 -39.916 1.00 73.44 78 GLU A O 1
ATOM 642 N N . LEU A 1 79 ? 10.761 7.257 -37.708 1.00 60.03 79 LEU A N 1
ATOM 643 C CA . LEU A 1 79 ? 9.946 6.044 -37.582 1.00 60.03 79 LEU A CA 1
ATOM 644 C C . LEU A 1 79 ? 8.664 6.332 -36.797 1.00 60.03 79 LEU A C 1
ATOM 646 O O . LEU A 1 79 ? 7.627 5.735 -37.161 1.00 60.03 79 LEU A O 1
#

Sequence (79 aa):
EVDRMLDMGFLPDVRRIVNQIPRQRQTLFFSATMPPQIQGLADWVLKDPVEVEIGQRIQAADTVYHAFYPVSIDQRFEL

Secondary structure (DSSP, 8-state):
-HHHHHHTT-HHHHHHHHHHS-SS-------S---HHHHHHHHHH-SSPPP---SSS----TTPPP------GGGTT--

pLDDT: mean 86.65, std 9.38, range [55.66, 95.62]